Protein AF-A0A357GTE5-F1 (afdb_monomer_lite)

Secondary structure (DSSP, 8-state):
---TTPPP-----------GGG-TTSGGGG---TTTGGGGS-TT-EEEEEETTTEEEEEE----

Structure (mmCIF, N/CA/C/O backbone):
data_AF-A0A357GTE5-F1
#
_entry.id   AF-A0A357GTE5-F1
#
loop_
_atom_site.group_PDB
_atom_site.id
_atom_site.type_symbol
_atom_site.label_atom_id
_atom_site.label_alt_id
_atom_site.label_comp_id
_atom_site.label_asym_id
_atom_site.label_entity_id
_atom_site.label_seq_id
_atom_site.pdbx_PDB_ins_code
_atom_site.Cartn_x
_atom_site.Cartn_y
_atom_site.Cartn_z
_atom_site.occupancy
_atom_site.B_iso_or_equiv
_atom_site.auth_seq_id
_atom_site.auth_comp_id
_atom_site.auth_asym_id
_atom_site.auth_atom_id
_atom_site.pdbx_PDB_model_num
ATOM 1 N N . TYR A 1 1 ? -11.266 8.241 18.850 1.00 54.19 1 TYR A N 1
ATOM 2 C CA . TYR A 1 1 ? -10.726 7.213 19.759 1.00 54.19 1 TYR A CA 1
ATOM 3 C C . TYR A 1 1 ? -10.376 7.879 21.082 1.00 54.19 1 TYR A C 1
ATOM 5 O O . TYR A 1 1 ? -9.442 8.667 21.117 1.00 54.19 1 TYR A O 1
ATOM 13 N N . LYS A 1 2 ? -11.217 7.718 22.115 1.00 58.34 2 LYS A N 1
ATOM 14 C CA . LYS A 1 2 ? -11.165 8.530 23.352 1.00 58.34 2 LYS A CA 1
ATOM 15 C C . LYS A 1 2 ? -10.390 7.883 24.517 1.00 58.34 2 LYS A C 1
ATOM 17 O O . LYS A 1 2 ? -10.293 8.510 25.560 1.00 58.34 2 LYS A O 1
ATOM 22 N N . ASN A 1 3 ? -9.805 6.696 24.342 1.00 67.69 3 ASN A N 1
ATOM 23 C CA . ASN A 1 3 ? -8.926 6.057 25.328 1.00 67.69 3 ASN A CA 1
ATOM 24 C C . ASN A 1 3 ? -7.724 5.426 24.620 1.00 67.69 3 ASN A C 1
ATOM 26 O O . ASN A 1 3 ? -7.906 4.711 23.638 1.00 67.69 3 ASN A O 1
ATOM 30 N N . LYS A 1 4 ? -6.508 5.715 25.100 1.00 73.56 4 LYS A N 1
ATOM 31 C CA . LYS A 1 4 ? -5.252 5.209 24.515 1.00 73.56 4 LYS A CA 1
ATOM 32 C C . LYS A 1 4 ? -4.996 3.727 24.819 1.00 73.56 4 LYS A C 1
ATOM 34 O O . LYS A 1 4 ? -4.239 3.102 24.092 1.00 73.56 4 LYS A O 1
ATOM 39 N N . ASP A 1 5 ? -5.684 3.173 25.816 1.00 85.19 5 ASP A N 1
ATOM 40 C CA . ASP A 1 5 ? -5.482 1.798 26.301 1.00 85.19 5 ASP A CA 1
ATOM 41 C C . ASP A 1 5 ? -6.514 0.797 25.755 1.00 85.19 5 ASP A C 1
ATOM 43 O O . ASP A 1 5 ? -6.638 -0.326 26.241 1.00 85.19 5 ASP A O 1
ATOM 47 N N . GLN A 1 6 ? -7.303 1.196 24.755 1.00 88.94 6 GLN A N 1
ATOM 48 C CA . GLN A 1 6 ? -8.300 0.316 24.155 1.00 88.94 6 GLN A CA 1
ATOM 49 C C . GLN A 1 6 ? -7.664 -0.548 23.060 1.00 88.94 6 GLN A C 1
ATOM 51 O O . GLN A 1 6 ? -7.100 -0.026 22.100 1.00 88.94 6 GLN A O 1
ATOM 56 N N . ILE A 1 7 ? -7.830 -1.869 23.159 1.00 91.69 7 ILE A N 1
ATOM 57 C CA . ILE A 1 7 ? -7.517 -2.784 22.056 1.00 91.69 7 ILE A CA 1
ATOM 58 C C . ILE A 1 7 ? -8.515 -2.533 20.921 1.00 91.69 7 ILE A C 1
ATOM 60 O O . ILE A 1 7 ? -9.729 -2.628 21.117 1.00 91.69 7 ILE A O 1
ATOM 64 N N . ILE A 1 8 ? -8.000 -2.231 19.730 1.00 92.50 8 ILE A N 1
ATOM 65 C CA . ILE A 1 8 ? -8.787 -2.116 18.499 1.00 92.50 8 ILE A CA 1
ATOM 66 C C . ILE A 1 8 ? -8.534 -3.378 17.676 1.00 92.50 8 ILE A C 1
ATOM 68 O O . ILE A 1 8 ? -7.388 -3.734 17.417 1.00 92.50 8 ILE A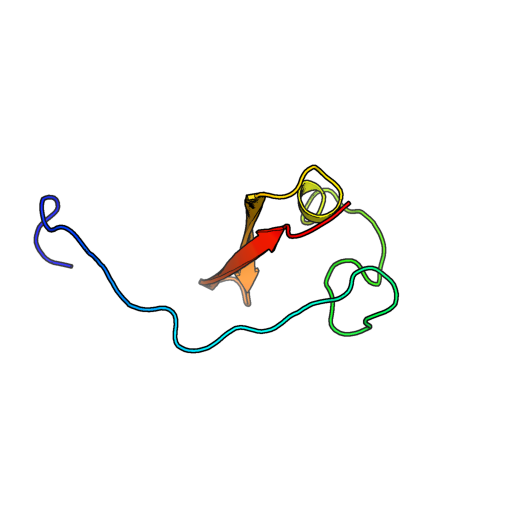 O 1
ATOM 72 N N . SER A 1 9 ? -9.603 -4.058 17.272 1.00 94.75 9 SER A N 1
ATOM 73 C CA . SER A 1 9 ? -9.539 -5.233 16.401 1.00 94.75 9 SER A CA 1
ATOM 74 C C . SER A 1 9 ? -10.700 -5.216 15.411 1.00 94.75 9 SER A C 1
ATOM 76 O O . SER A 1 9 ? -11.739 -4.608 15.672 1.00 94.75 9 SER A O 1
ATOM 78 N N . GLY A 1 10 ? -10.506 -5.860 14.265 1.00 95.44 10 GLY A N 1
ATOM 79 C CA . GLY A 1 10 ? -11.508 -5.982 13.216 1.00 95.44 10 GLY A CA 1
ATOM 80 C C . GLY A 1 10 ? -11.154 -7.123 12.270 1.00 95.44 10 GLY A C 1
ATOM 81 O O . GLY A 1 10 ? -9.985 -7.486 12.141 1.00 95.44 10 GLY A O 1
ATOM 82 N N . ILE A 1 11 ? -12.170 -7.698 11.632 1.00 98.25 11 ILE A N 1
ATOM 83 C CA . ILE A 1 11 ? -11.988 -8.692 10.572 1.00 98.25 11 ILE A CA 1
ATOM 84 C C . ILE A 1 11 ? -11.789 -7.931 9.263 1.00 98.25 11 ILE A C 1
ATOM 86 O O . ILE A 1 11 ? -12.570 -7.034 8.947 1.00 98.25 11 ILE A O 1
ATOM 90 N N . ILE A 1 12 ? -10.752 -8.285 8.505 1.00 97.75 12 ILE A N 1
ATOM 91 C CA . ILE A 1 12 ? -10.572 -7.779 7.143 1.00 97.75 12 ILE A CA 1
ATOM 92 C C . ILE A 1 12 ? -11.637 -8.443 6.270 1.00 97.75 12 ILE A C 1
ATOM 94 O O . ILE A 1 12 ? -11.671 -9.666 6.159 1.00 97.75 12 ILE A O 1
ATOM 98 N N . VAL A 1 13 ? -12.518 -7.637 5.685 1.00 98.50 13 VAL A N 1
ATOM 99 C CA . VAL A 1 13 ? -13.647 -8.113 4.865 1.00 98.50 13 VAL A CA 1
ATOM 100 C C . VAL A 1 13 ? -13.489 -7.796 3.379 1.00 98.50 13 VAL A C 1
ATOM 102 O O . VAL A 1 13 ? -14.236 -8.324 2.565 1.00 98.50 13 VAL A O 1
ATOM 105 N N . GLU A 1 14 ? -12.520 -6.955 3.026 1.00 98.75 14 GLU A N 1
ATOM 106 C CA . GLU A 1 14 ? -12.258 -6.510 1.661 1.00 98.75 14 GLU A CA 1
ATOM 107 C C . GLU A 1 14 ? -10.757 -6.269 1.480 1.00 98.75 14 GLU A C 1
ATOM 109 O O . GLU A 1 14 ? -10.091 -5.750 2.383 1.00 98.75 14 GLU A O 1
ATOM 114 N N . THR A 1 15 ? -10.231 -6.668 0.323 1.00 97.94 15 THR A N 1
ATOM 115 C CA . THR A 1 15 ? -8.847 -6.448 -0.103 1.00 97.94 15 THR A CA 1
ATOM 116 C C . THR A 1 15 ? -8.787 -6.266 -1.618 1.00 97.94 15 THR A C 1
ATOM 118 O O . THR A 1 15 ? -9.633 -6.773 -2.352 1.00 97.94 15 THR A O 1
ATOM 121 N N . GLU A 1 16 ? -7.748 -5.582 -2.090 1.00 98.19 16 GLU A N 1
ATOM 122 C CA . GLU A 1 16 ? -7.398 -5.479 -3.508 1.00 98.19 16 GLU A CA 1
ATOM 123 C C . GLU A 1 16 ? -5.970 -5.996 -3.709 1.00 98.19 16 GLU A C 1
ATOM 125 O O . GLU A 1 16 ? -5.102 -5.791 -2.857 1.00 98.19 16 GLU A O 1
ATOM 130 N N . ALA A 1 17 ? -5.721 -6.669 -4.833 1.00 96.81 17 ALA A N 1
ATOM 131 C CA . ALA A 1 17 ? -4.396 -7.157 -5.198 1.00 96.81 17 ALA A CA 1
ATOM 132 C C . ALA A 1 17 ? -3.825 -6.326 -6.350 1.00 96.81 17 ALA A C 1
ATOM 134 O O . ALA A 1 17 ? -4.502 -6.118 -7.354 1.00 96.81 17 ALA A O 1
ATOM 135 N N . TYR A 1 18 ? -2.563 -5.915 -6.213 1.00 96.62 18 TYR A N 1
ATOM 136 C CA . TYR A 1 18 ? -1.823 -5.162 -7.223 1.00 96.62 18 TYR A CA 1
ATOM 137 C C . TYR A 1 18 ? -0.612 -5.976 -7.688 1.00 96.62 18 TYR A C 1
ATOM 139 O O . TYR A 1 18 ? 0.396 -6.052 -6.984 1.00 96.62 18 TYR A O 1
ATOM 147 N N . ILE A 1 19 ? -0.694 -6.582 -8.875 1.00 93.62 19 ILE A N 1
ATOM 148 C CA . ILE A 1 19 ? 0.240 -7.633 -9.342 1.00 93.62 19 ILE A CA 1
ATOM 149 C C . ILE A 1 19 ? 1.509 -7.077 -10.018 1.00 93.62 19 ILE A C 1
ATOM 151 O O . ILE A 1 19 ? 1.918 -7.480 -11.111 1.00 93.62 19 ILE A O 1
ATOM 155 N N . GLY A 1 20 ? 2.147 -6.115 -9.352 1.00 90.38 20 GLY A N 1
ATOM 156 C CA . GLY A 1 20 ? 3.469 -5.624 -9.734 1.00 90.38 20 GLY A CA 1
ATOM 157 C C . GLY A 1 20 ? 3.504 -4.823 -11.051 1.00 90.38 20 GLY A C 1
ATOM 158 O O . GLY A 1 20 ? 2.543 -4.127 -11.383 1.00 90.38 20 GLY A O 1
ATOM 159 N N . PRO A 1 21 ? 4.618 -4.867 -11.812 1.00 92.25 21 PRO A N 1
ATOM 160 C CA . PRO A 1 21 ? 4.858 -3.964 -12.945 1.00 92.25 21 PRO A CA 1
ATOM 161 C C . PRO A 1 21 ? 3.889 -4.088 -14.130 1.00 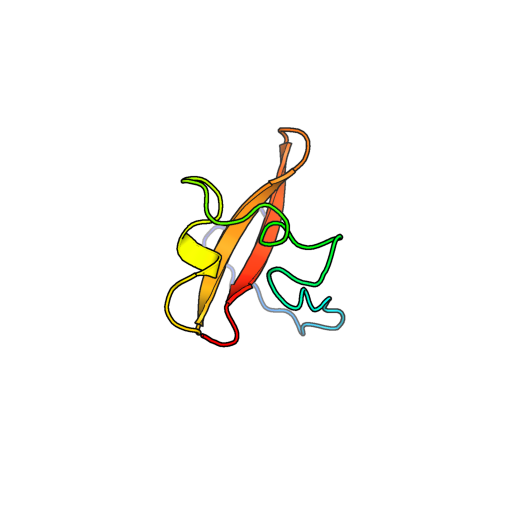92.25 21 PRO A C 1
ATOM 163 O O . PR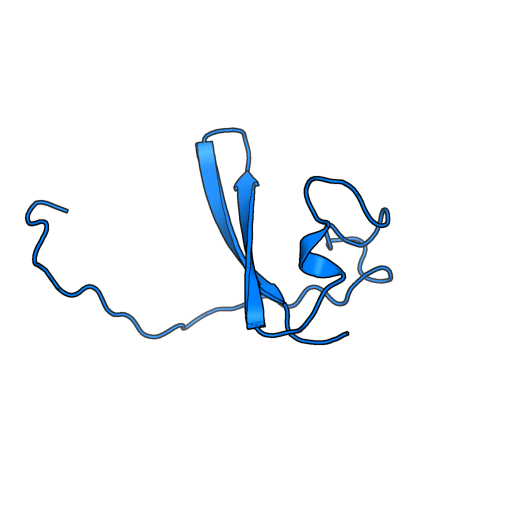O A 1 21 ? 3.777 -3.157 -14.924 1.00 92.25 21 PRO A O 1
ATOM 166 N N . LYS A 1 22 ? 3.217 -5.236 -14.289 1.00 93.56 22 LYS A N 1
ATOM 167 C CA . LYS A 1 22 ? 2.268 -5.466 -15.396 1.00 93.56 22 LYS A CA 1
ATOM 168 C C . LYS A 1 22 ? 0.881 -4.893 -15.115 1.00 93.56 22 LYS A C 1
ATOM 170 O O . LYS A 1 22 ? 0.115 -4.674 -16.050 1.00 93.56 22 LYS A O 1
ATOM 175 N N . ASP A 1 23 ? 0.566 -4.662 -13.848 1.00 96.81 23 ASP A N 1
ATOM 176 C CA . ASP A 1 23 ? -0.688 -4.056 -13.434 1.00 96.81 23 ASP A CA 1
ATOM 177 C C . ASP A 1 23 ? -0.585 -2.537 -13.511 1.00 96.81 23 ASP A C 1
ATOM 179 O O . ASP A 1 23 ? 0.079 -1.910 -12.690 1.00 96.81 23 ASP A O 1
ATOM 183 N N . LEU A 1 24 ? -1.267 -1.934 -14.484 1.00 97.12 24 LEU A N 1
ATOM 184 C CA . LEU A 1 24 ? -1.233 -0.487 -14.706 1.00 97.12 24 LEU A CA 1
ATOM 185 C C . LEU A 1 24 ? -1.856 0.327 -13.560 1.00 97.12 24 LEU A C 1
ATOM 187 O O . LEU A 1 24 ? -1.579 1.524 -13.466 1.00 97.12 24 LEU A O 1
ATOM 191 N N . ALA A 1 25 ? -2.665 -0.293 -12.695 1.00 97.12 25 ALA A N 1
ATOM 192 C CA . ALA A 1 25 ? -3.188 0.346 -11.490 1.00 97.12 25 ALA A CA 1
ATOM 193 C C . ALA A 1 25 ? -2.170 0.327 -10.332 1.00 97.12 25 ALA A C 1
ATOM 195 O O . ALA A 1 25 ? -2.255 1.145 -9.416 1.00 97.12 25 ALA A O 1
ATOM 196 N N . SER A 1 26 ? -1.167 -0.556 -10.386 1.00 96.88 26 SER A N 1
ATOM 197 C CA . SER A 1 26 ? -0.154 -0.683 -9.341 1.00 96.88 26 SER A CA 1
ATOM 198 C C . SER A 1 26 ? 0.811 0.497 -9.328 1.00 96.88 26 SER A C 1
ATOM 200 O O . SER A 1 26 ? 1.303 0.964 -10.361 1.00 96.88 26 SER A O 1
ATOM 202 N N . HIS A 1 27 ? 1.207 0.915 -8.126 1.00 96.81 27 HIS A N 1
ATOM 203 C CA . HIS A 1 27 ? 2.325 1.837 -7.947 1.00 96.81 27 HIS A CA 1
ATOM 204 C C . HIS A 1 27 ? 3.656 1.276 -8.467 1.00 96.81 27 HIS A C 1
ATOM 206 O O . HIS A 1 27 ? 4.560 2.066 -8.733 1.00 96.81 27 HIS A O 1
ATOM 212 N N . ALA A 1 28 ? 3.786 -0.042 -8.635 1.00 96.06 28 ALA A N 1
ATOM 213 C CA . ALA A 1 28 ? 4.969 -0.674 -9.214 1.00 96.06 28 ALA A CA 1
ATOM 214 C C . ALA A 1 28 ? 5.010 -0.611 -10.755 1.00 96.06 28 ALA A C 1
ATOM 216 O O . ALA A 1 28 ? 6.068 -0.849 -11.337 1.00 96.06 28 ALA A O 1
ATOM 217 N N . SER A 1 29 ? 3.906 -0.248 -11.426 1.00 96.81 29 SER A N 1
ATOM 218 C CA . SER A 1 29 ? 3.811 -0.184 -12.902 1.00 96.81 29 SER A CA 1
ATOM 219 C C . SER A 1 29 ? 4.846 0.727 -13.560 1.00 96.81 29 SER A C 1
ATOM 221 O O . SER A 1 29 ? 5.262 0.497 -14.692 1.00 96.81 29 SER A O 1
ATOM 223 N N . ARG A 1 30 ? 5.289 1.765 -12.844 1.00 95.69 30 ARG A N 1
ATOM 224 C CA . ARG A 1 30 ? 6.291 2.737 -13.309 1.00 95.69 30 ARG A CA 1
ATOM 225 C C . ARG A 1 30 ? 7.698 2.445 -12.786 1.00 95.69 30 ARG A C 1
ATOM 227 O O . ARG A 1 30 ? 8.572 3.304 -12.867 1.00 95.69 30 ARG A O 1
ATOM 234 N N . GLY A 1 31 ? 7.910 1.246 -12.251 1.00 95.50 31 GLY A N 1
ATOM 235 C CA . GLY A 1 31 ? 9.165 0.839 -11.639 1.00 95.50 31 GLY A CA 1
ATOM 236 C C . GLY A 1 31 ? 9.370 1.391 -10.227 1.00 95.50 31 GLY A C 1
ATOM 237 O O . GLY A 1 31 ? 8.476 1.972 -9.599 1.00 95.50 31 GLY A O 1
ATOM 238 N N . LYS A 1 32 ? 10.579 1.154 -9.714 1.00 96.69 32 LYS A N 1
ATOM 239 C CA . LYS A 1 32 ? 10.975 1.499 -8.350 1.00 96.69 32 LYS A CA 1
ATOM 240 C C . LYS A 1 32 ? 11.275 2.991 -8.218 1.00 96.69 32 LYS A C 1
ATOM 242 O O . LYS A 1 32 ? 11.988 3.585 -9.020 1.00 96.69 32 LYS A O 1
ATOM 247 N N . THR A 1 33 ? 10.757 3.575 -7.151 1.00 97.12 33 THR A N 1
ATOM 248 C CA . THR A 1 33 ? 10.965 4.951 -6.697 1.00 97.12 33 THR A CA 1
ATOM 249 C C . THR A 1 33 ? 11.234 4.922 -5.192 1.00 97.12 33 THR A C 1
ATOM 251 O O . THR A 1 33 ? 10.825 3.964 -4.536 1.00 97.12 33 THR A O 1
ATOM 254 N N . PRO A 1 34 ? 11.818 5.976 -4.597 1.00 97.25 34 PRO A N 1
ATOM 255 C CA . PRO A 1 34 ? 11.993 6.028 -3.143 1.00 97.25 34 PRO A CA 1
ATOM 256 C C . PRO A 1 34 ? 10.678 5.855 -2.367 1.00 97.25 34 PRO A C 1
ATOM 258 O O . PRO A 1 34 ? 10.655 5.295 -1.282 1.00 97.25 34 PRO A O 1
ATOM 261 N N . ARG A 1 35 ? 9.545 6.290 -2.940 1.00 96.25 35 ARG A N 1
ATOM 262 C CA . ARG A 1 35 ? 8.227 6.175 -2.300 1.00 96.25 35 ARG A CA 1
ATOM 263 C C . ARG A 1 35 ? 7.734 4.733 -2.202 1.00 96.25 35 ARG A C 1
ATOM 265 O O . ARG A 1 35 ? 7.092 4.390 -1.221 1.00 96.25 35 ARG A O 1
ATOM 272 N N . ASN A 1 36 ? 7.915 3.938 -3.253 1.00 96.81 36 ASN A N 1
ATOM 273 C CA . ASN A 1 36 ? 7.355 2.585 -3.361 1.00 96.81 36 ASN A CA 1
ATOM 274 C C . ASN A 1 36 ? 8.430 1.500 -3.198 1.00 96.81 36 ASN A C 1
ATOM 276 O O . ASN A 1 36 ? 8.174 0.351 -3.535 1.00 96.81 36 ASN A O 1
ATOM 280 N N . GLU A 1 37 ? 9.622 1.846 -2.704 1.00 96.56 37 GLU A N 1
ATOM 281 C CA . GLU A 1 37 ? 10.764 0.932 -2.667 1.00 96.56 37 GLU A CA 1
ATOM 282 C C . GLU A 1 37 ? 10.500 -0.351 -1.878 1.00 96.56 37 GLU A C 1
ATOM 284 O O . GLU A 1 37 ? 10.990 -1.405 -2.276 1.00 96.56 37 GLU A O 1
ATOM 289 N N . VAL A 1 38 ? 9.672 -0.259 -0.830 1.00 95.69 38 VAL A N 1
ATOM 290 C CA . VAL A 1 38 ? 9.214 -1.389 -0.012 1.00 95.69 38 VAL A CA 1
ATOM 291 C C . VAL A 1 38 ? 8.484 -2.440 -0.846 1.00 95.69 38 VAL A C 1
ATOM 293 O O . VAL A 1 38 ? 8.633 -3.620 -0.569 1.00 95.69 38 VAL A O 1
ATOM 296 N N . MET A 1 39 ? 7.756 -2.047 -1.899 1.00 96.25 39 MET A N 1
ATOM 297 C CA . MET A 1 39 ? 7.040 -2.991 -2.772 1.00 96.25 39 MET A CA 1
ATOM 298 C C . MET A 1 39 ? 7.969 -3.923 -3.567 1.00 96.25 39 MET A C 1
ATOM 300 O O . MET A 1 39 ? 7.477 -4.836 -4.213 1.00 96.25 39 MET A O 1
ATOM 304 N N . PHE A 1 40 ? 9.281 -3.663 -3.567 1.00 95.06 40 PHE A N 1
ATOM 305 C CA . PHE A 1 40 ? 10.308 -4.442 -4.269 1.00 95.06 40 PHE A CA 1
ATOM 306 C C . PHE A 1 40 ? 11.260 -5.155 -3.289 1.00 95.06 40 PHE A C 1
ATOM 308 O O . PHE A 1 40 ? 12.391 -5.469 -3.660 1.00 95.06 40 PHE A O 1
ATOM 315 N N . GLY A 1 41 ? 10.863 -5.281 -2.020 1.00 92.62 41 GLY A N 1
ATOM 316 C CA . GLY A 1 41 ? 11.586 -6.022 -0.988 1.00 92.62 41 GLY A CA 1
ATOM 317 C C . GLY A 1 41 ? 10.817 -7.265 -0.545 1.00 92.62 41 GLY A C 1
ATOM 318 O O . GLY A 1 41 ? 9.847 -7.659 -1.182 1.00 92.62 41 GLY A O 1
ATOM 319 N N . GLU A 1 42 ? 11.237 -7.849 0.575 1.00 95.69 42 GLU A N 1
ATOM 320 C CA . GLU A 1 42 ? 10.668 -9.098 1.089 1.00 95.69 42 GLU A CA 1
ATOM 321 C C . GLU A 1 42 ? 9.166 -8.979 1.423 1.00 95.69 42 GLU A C 1
ATOM 323 O O . GLU A 1 42 ? 8.676 -7.939 1.887 1.00 95.69 42 GLU A O 1
ATOM 328 N N . ALA A 1 43 ? 8.435 -10.085 1.270 1.00 97.19 43 ALA A N 1
ATOM 329 C CA . ALA A 1 43 ? 7.034 -10.190 1.670 1.00 97.19 43 ALA A CA 1
ATOM 330 C C . ALA A 1 43 ? 6.816 -9.935 3.178 1.00 97.19 43 ALA A C 1
ATOM 332 O O . ALA A 1 43 ? 7.694 -10.148 4.013 1.00 97.19 43 ALA A O 1
ATOM 333 N N . GLY A 1 44 ? 5.611 -9.490 3.543 1.00 96.75 44 GLY A N 1
ATOM 334 C CA . GLY A 1 44 ? 5.213 -9.198 4.926 1.00 96.75 44 GLY A CA 1
ATOM 335 C C . GLY A 1 44 ? 5.464 -7.757 5.380 1.00 96.75 44 GLY A C 1
ATOM 336 O O . GLY A 1 44 ? 5.017 -7.372 6.462 1.00 96.75 44 GLY A O 1
ATOM 337 N N . HIS A 1 45 ? 6.115 -6.931 4.559 1.00 96.81 45 HIS A N 1
ATOM 338 C CA . HIS A 1 45 ? 6.307 -5.512 4.852 1.00 96.81 45 HIS A CA 1
ATOM 339 C C . HIS A 1 45 ? 5.040 -4.689 4.580 1.00 96.81 45 HIS A C 1
ATOM 341 O O . HIS A 1 45 ? 4.354 -4.871 3.571 1.00 96.81 45 HIS A O 1
ATOM 347 N N . TRP A 1 46 ? 4.750 -3.728 5.462 1.00 97.75 46 TRP A N 1
ATOM 348 C CA . TRP A 1 46 ? 3.689 -2.747 5.239 1.00 97.75 46 TRP A CA 1
ATOM 349 C C . TRP A 1 46 ? 4.161 -1.637 4.300 1.00 97.75 46 TRP A C 1
ATOM 351 O O . TRP A 1 46 ? 5.131 -0.935 4.587 1.00 97.75 46 TRP A O 1
ATOM 361 N N . TYR A 1 47 ? 3.414 -1.414 3.223 1.00 97.38 47 TYR A N 1
ATOM 362 C CA . TYR A 1 47 ? 3.530 -0.239 2.373 1.00 97.38 47 TYR A CA 1
ATOM 363 C C . TYR A 1 47 ? 2.376 0.724 2.668 1.00 97.38 47 TYR A C 1
ATOM 365 O O . TYR A 1 47 ? 1.245 0.538 2.212 1.00 97.38 47 TYR A O 1
ATOM 373 N N . ILE A 1 48 ? 2.669 1.761 3.453 1.00 97.88 48 ILE A N 1
ATOM 374 C CA . ILE A 1 48 ? 1.717 2.820 3.793 1.00 97.88 48 ILE A CA 1
ATOM 375 C C . ILE A 1 48 ? 2.078 4.069 3.005 1.00 97.88 48 ILE A C 1
ATOM 377 O O . ILE A 1 48 ? 3.222 4.523 3.048 1.00 97.88 48 ILE A O 1
ATOM 381 N N . TYR A 1 49 ? 1.107 4.645 2.304 1.00 96.94 49 TYR A N 1
ATOM 382 C CA . TYR A 1 49 ? 1.314 5.890 1.571 1.00 96.94 49 TYR A CA 1
ATOM 383 C C . TYR A 1 49 ? 0.162 6.872 1.773 1.00 96.94 49 TYR A C 1
ATOM 385 O O . TYR A 1 49 ? -0.976 6.482 2.030 1.00 96.94 49 TYR A O 1
ATOM 393 N N . LEU A 1 50 ? 0.477 8.158 1.616 1.00 97.81 50 LEU A N 1
ATOM 394 C CA . LEU A 1 50 ? -0.488 9.248 1.670 1.00 97.81 50 LEU A CA 1
ATOM 395 C C . LEU A 1 50 ? -1.160 9.419 0.299 1.00 97.81 50 LEU A C 1
ATOM 397 O O . LEU A 1 50 ? -0.485 9.708 -0.693 1.00 97.81 50 LEU A O 1
ATOM 401 N N . ILE A 1 51 ? -2.480 9.272 0.243 1.00 97.69 51 ILE A N 1
ATOM 402 C CA . ILE A 1 51 ? -3.310 9.579 -0.920 1.00 97.69 51 ILE A CA 1
ATOM 403 C C . ILE A 1 51 ? -3.957 10.960 -0.743 1.00 97.69 51 ILE A C 1
ATOM 405 O O . ILE A 1 51 ? -4.384 11.342 0.351 1.00 97.69 51 ILE A O 1
ATOM 409 N N . TYR A 1 52 ? -3.947 11.747 -1.821 1.00 96.88 52 TYR A N 1
ATOM 410 C CA . TYR A 1 52 ? -4.461 13.124 -1.892 1.00 96.88 52 TYR A CA 1
ATOM 411 C C . TYR A 1 52 ? -3.872 14.132 -0.884 1.00 96.88 52 TYR A C 1
ATOM 413 O O . TYR A 1 52 ? -4.308 15.276 -0.836 1.00 96.88 52 TYR A O 1
ATOM 421 N N . GLY A 1 53 ? -2.850 13.751 -0.115 1.00 96.31 53 GLY A N 1
ATOM 422 C CA . GLY A 1 53 ? -2.233 14.616 0.892 1.00 96.31 53 GLY A CA 1
ATOM 423 C C . GLY A 1 53 ? -2.874 14.539 2.282 1.00 96.31 53 GLY A C 1
ATOM 424 O O . GLY A 1 53 ? -2.466 15.297 3.157 1.00 96.31 53 GLY A O 1
ATOM 425 N N . PHE A 1 54 ? -3.848 13.647 2.510 1.00 96.94 54 PHE A N 1
ATOM 426 C CA . PHE A 1 54 ? -4.574 13.604 3.790 1.00 96.94 54 PHE A CA 1
ATOM 427 C C . PHE A 1 54 ? -5.021 12.218 4.273 1.00 96.94 54 PHE A C 1
ATOM 429 O O . PHE A 1 54 ? -5.172 12.043 5.481 1.00 96.94 54 PHE A O 1
ATOM 436 N N . TYR A 1 55 ? -5.206 11.225 3.398 1.00 98.12 55 TYR A N 1
ATOM 437 C CA . TYR A 1 55 ? -5.578 9.868 3.822 1.00 98.12 55 TYR A CA 1
ATOM 438 C C . TYR A 1 55 ? -4.415 8.898 3.662 1.00 98.12 55 TYR A C 1
ATOM 440 O O . TYR A 1 55 ? -3.630 9.030 2.732 1.00 98.12 55 TYR A O 1
ATOM 448 N N . ASN A 1 56 ? -4.313 7.907 4.547 1.00 97.94 56 ASN A N 1
ATOM 449 C CA . ASN A 1 56 ? -3.332 6.833 4.414 1.00 97.94 56 ASN A CA 1
ATOM 450 C C . ASN A 1 56 ? -3.992 5.585 3.833 1.00 97.94 56 ASN A C 1
ATOM 452 O O . ASN A 1 56 ? -5.057 5.180 4.298 1.00 97.94 56 ASN A O 1
ATOM 456 N N . CYS A 1 57 ? -3.320 4.955 2.876 1.00 98.12 57 CYS A N 1
ATOM 457 C CA . CYS A 1 57 ? -3.674 3.636 2.365 1.00 98.12 57 CYS A CA 1
ATOM 458 C C . CYS A 1 57 ? -2.665 2.610 2.887 1.00 98.12 57 CYS A C 1
ATOM 460 O O . CYS A 1 57 ? -1.458 2.807 2.737 1.00 98.12 57 CYS A O 1
ATOM 462 N N . LEU A 1 58 ? -3.161 1.536 3.503 1.00 98.12 58 LEU A N 1
ATOM 463 C CA . LEU A 1 58 ? -2.368 0.429 4.038 1.00 98.12 58 LEU A CA 1
ATOM 464 C C . LEU A 1 58 ? -2.344 -0.719 3.026 1.00 98.12 58 LEU A C 1
ATOM 466 O O . LEU A 1 58 ? -3.396 -1.207 2.632 1.00 98.12 58 LEU A O 1
ATOM 470 N N . ASN A 1 59 ? -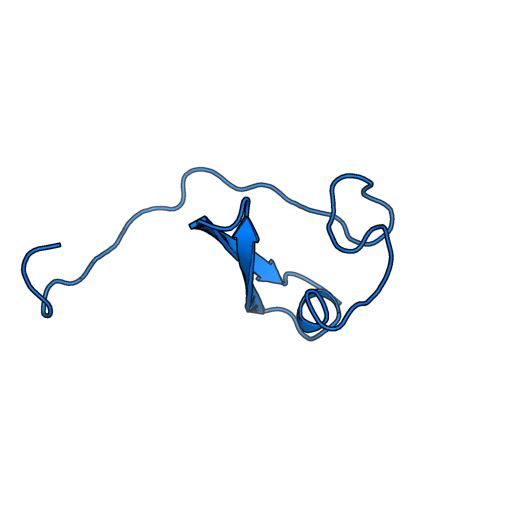1.149 -1.166 2.653 1.00 97.88 59 ASN A N 1
ATOM 471 C CA . ASN A 1 59 ? -0.932 -2.288 1.742 1.00 97.88 59 ASN A CA 1
ATOM 472 C C . ASN A 1 59 ? 0.108 -3.224 2.361 1.00 97.88 59 ASN A C 1
ATOM 474 O O . ASN A 1 59 ? 0.974 -2.758 3.103 1.00 97.88 59 ASN A O 1
ATOM 478 N N . ILE A 1 60 ? 0.066 -4.513 2.031 1.00 97.69 60 ILE A N 1
ATOM 479 C CA . ILE A 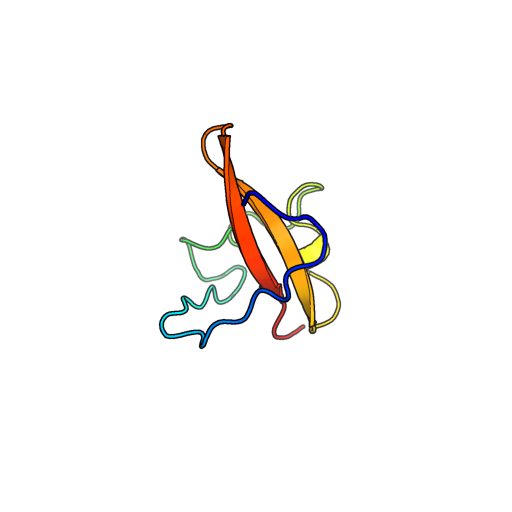1 60 ? 1.073 -5.499 2.443 1.00 97.69 60 ILE A CA 1
ATOM 480 C C . ILE A 1 60 ? 1.782 -6.066 1.216 1.00 97.69 60 ILE A C 1
ATOM 482 O O . ILE A 1 60 ? 1.136 -6.362 0.211 1.00 97.69 60 ILE A O 1
ATOM 486 N N . VAL A 1 61 ? 3.105 -6.198 1.288 1.00 97.19 61 VAL A N 1
ATOM 487 C CA . VAL A 1 61 ? 3.901 -6.884 0.261 1.00 97.19 61 VAL A CA 1
ATOM 488 C C . VAL A 1 61 ? 3.686 -8.387 0.409 1.00 97.19 61 VAL A C 1
ATOM 490 O O . VAL A 1 61 ? 3.748 -8.906 1.523 1.00 97.19 61 VAL A O 1
ATOM 493 N N . THR A 1 62 ? 3.395 -9.082 -0.689 1.00 95.62 62 THR A N 1
ATOM 494 C CA . THR A 1 62 ? 2.949 -10.487 -0.651 1.00 95.62 62 THR A CA 1
ATOM 495 C C . THR A 1 62 ? 3.933 -11.472 -1.278 1.00 95.62 62 THR A C 1
ATOM 497 O O . THR A 1 62 ? 3.934 -12.630 -0.868 1.00 95.62 62 THR A O 1
ATOM 500 N N . GLU A 1 63 ? 4.793 -11.031 -2.200 1.00 84.12 63 GLU A N 1
ATOM 501 C CA . GLU A 1 63 ? 5.761 -11.867 -2.924 1.00 84.12 63 GLU A CA 1
ATOM 502 C C . GLU A 1 63 ? 6.937 -11.031 -3.469 1.00 84.12 63 GLU A C 1
ATOM 504 O O . GLU A 1 63 ? 6.840 -9.801 -3.510 1.00 84.12 63 GLU A O 1
ATOM 509 N N . GLU A 1 64 ? 8.025 -11.710 -3.858 1.00 67.06 64 GLU A N 1
ATOM 510 C CA . GLU A 1 64 ? 9.219 -11.147 -4.525 1.00 67.06 64 GLU A CA 1
ATOM 511 C C . GLU A 1 64 ? 9.203 -11.368 -6.043 1.00 67.06 64 GLU A C 1
ATOM 513 O O . GLU A 1 64 ? 8.882 -12.500 -6.478 1.00 67.06 64 GLU A O 1
#

Sequence (64 aa):
YKNKDQIISGIIVETEAYIGPKDLASHASRGKTPRNEVMFGEAGHWYIYLIYGFYNCLNIVTEE

Foldseek 3Di:
DPDPPDDDDDDPPDDDDQDACVRPVDPNVVHDDPLCPVLVDDWQDWRWDDDPNPDIDTDTRHHD

pLDDT: mean 93.4, std 9.16, range [54.19, 98.75]

Radius of gyration: 14.31 Å; chains: 1; bounding box: 26×26×42 Å

=== Feature glossary ===
The record interleaves many kinds of information about one protein. Here is each kind framed as the question it answers.

Q: Are the domains correctly placed relative to each other?
A: Predicted aligned error is AlphaFold's pairwise confidence. Unlike pLDDT (per-residue), PAE is per-residue-pair and captures whether two parts of the structure are correctly placed relative to each other. Units are ångströms of expected positional error.

Q: Which residues are in helices, strands, or loops?
A: Eight-state secondary structure (DSSP): H is the canonical α-helix, G the tighter 3₁₀-helix, I the wider π-helix; E/B are β-structure, T and S are turns and bends, and '-' is everything else. DSSP derives these from the pattern of main-chain N–H···O=C hydrogen bonds, not from the sequence.

Q: What if only a Cα trace is available?
A: P-SEA three-state annotation labels each residue as helix, strand, or coil based purely on the geometry of the Cα trace. It serves as a fallback when the full backbone (and thus DSSP) is unavailable.

Q: What are the backbone torsion angles?
A: φ (phi) and ψ (psi) are the two rotatable backbone dihedrals per residue: φ is the C(i-1)–N–Cα–C torsion, ψ is the N–Cα–C–N(i+1) torsion, both in degrees on (−180°, 180°]. α-helical residues cluster near (−60°, −45°); β-strand residues near (−120°, +130°). A Ramachandran plot is simply a scatter of (φ, ψ) for every residue.

Q: What known structures does this most resemble?
A: Structural nearest neighbors (via Foldseek easy-search vs the PDB). Reported per hit: target PDB id, E-value, and alignment TM-score. A TM-score above ~0.5 is the conventional threshold for 'same fold'.

Q: What family and function is it annotated with?
A: Database cross-references. InterPro integrates a dozen domain/family signature databases into unified entries with residue-range hits. GO terms attach function/process/location labels with evidence codes. CATH codes position the fold in a four-level structural taxonomy. Organism is the NCBI-taxonomy species name.

Q: Which residues are buried vs exposed?
A: Solvent accessibility: the surface area of each residue that a 1.4 Å water probe can touch, in Å². When only backbone atoms are present the absolute values are lower than full-atom SASA (side chains contribute most of the area) and are flagged as backbone-only.

Q: What do the diagnostic plots show?
A: Three diagnostic plots accompany the record. The Cα contact map visualizes the tertiary structure as a 2D adjacency matrix (8 Å cutoff, sequence-local contacts suppressed). The Ramachandran plot shows the distribution of backbone (φ, ψ) torsions, with points in the α and β basins reflecting secondary structure content. The PAE plot shows AlphaFold's inter-residue confidence as a color matrix.

Q: What is the amino-acid chain?
A: The amino-acid sequence is the protein's primary structure: the linear order of residues from the N-terminus to the C-terminus, written in one-letter code. Everything else here — the 3D coordinates, the secondary structure, the domain annotations — is ultimately a consequence of this string.

Q: What do the rendered images show?
A: The six renders are orthographic views along the three Cartesian axes in both directions. Representation (cartoon, sticks, or surface) and color scheme (sequence-rainbow or by-chain) vary across proteins so the training set covers all the common visualization conventions.

Q: Where is each backbone atom in 3D?
A: The mmCIF table is the protein's shape written out atom by atom. For each backbone N, Cα, C, and carbonyl O, it records an (x, y, z) coordinate triple in Å plus the residue type, chain letter, and residue number.

Q: How mobile is each atom in the crystal?
A: For experimental (PDB) structures, the B-factor (temperature factor) quantifies the positional spread of each atom in the crystal — a combination of thermal vibration and static disorder — in units of Å². High B-factors mark flexible loops or poorly resolved regions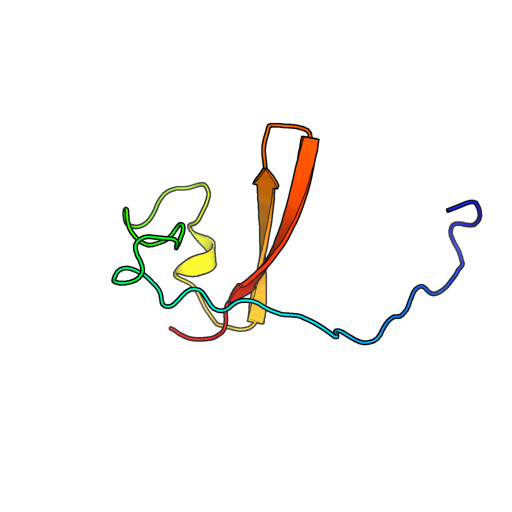; low B-factors mark the rigid, well-ordered core.

Q: How big and how compact is the whole molecule?
A: Three whole-structure scalars: the radius of gyration (RMS distance of Cα from centroid, in Å), the count of Cα–Cα contacts (pairs closer than 8 Å and separated by more than four residues in sequence — i.e. tertiary, not local, contacts), and the bounding-box dimensions. Together they distinguish compact globular folds from extended fibres or disordered chains.

Q: What does the local fold look like, residue by residue?
A: A 3Di character summarizes, for each residue, the relative orientation of the Cα frame of its nearest spatial neighbor. Because it encodes fold topology rather than chemistry, 3Di alignments detect remote structural similarity that sequence alignment misses.

Q: How confident is the AlphaFold model at each residue?
A: For AlphaFold models, the B-factor field carries pLDDT — the model's own estimate of local accuracy on a 0–100 scale. Regions with pLDDT<50 should be treated as essentially unmodeled; they often correspond to intrinsically disordered segments.